Protein AF-A0A433B8N1-F1 (afdb_monomer_lite)

Secondary structure (DSSP, 8-state):
--TTTTTT---HHHHHH--HHHHHHHHHHHH--TTT-----HHHHHHHHHHS-S---TTS--

pLDDT: mean 74.25, std 12.92, range [44.53, 91.44]

Radius of gyration: 21.98 Å; chains: 1; bounding box: 35×23×65 Å

Foldseek 3Di:
DPCQCPQLVDDPVVSVPDDPVVVVVSCCVRVNDPVPCPPCDPVNVVVVCVVDPPDDPPPPDD

Structure (mmCIF, N/CA/C/O backbone):
data_AF-A0A433B8N1-F1
#
_entry.id   AF-A0A433B8N1-F1
#
loop_
_atom_site.group_PDB
_atom_site.id
_atom_site.type_symbol
_atom_site.label_atom_id
_atom_site.label_alt_id
_atom_site.label_comp_id
_atom_site.label_asym_id
_atom_site.label_entity_id
_atom_site.label_seq_id
_atom_site.pdbx_PDB_ins_code
_atom_site.Cartn_x
_atom_site.Cartn_y
_atom_site.Cartn_z
_atom_site.occupancy
_atom_site.B_iso_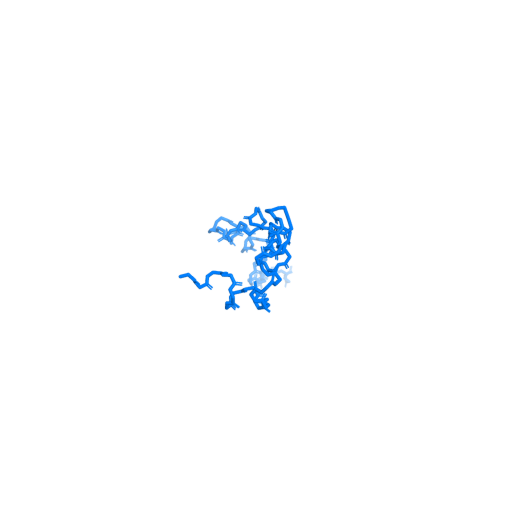or_equiv
_atom_site.auth_seq_id
_atom_site.auth_comp_id
_atom_site.auth_asym_id
_atom_site.auth_atom_id
_atom_site.pdbx_PDB_model_num
ATOM 1 N N . MET A 1 1 ? 11.945 12.105 -10.051 1.00 44.53 1 MET A N 1
ATOM 2 C CA . MET A 1 1 ? 11.436 11.032 -10.942 1.00 44.53 1 MET A CA 1
ATOM 3 C C . MET A 1 1 ? 11.683 9.657 -10.300 1.00 44.53 1 MET A C 1
ATOM 5 O O . MET A 1 1 ? 12.233 8.769 -10.931 1.00 44.53 1 MET A O 1
ATOM 9 N N . GLU A 1 2 ? 11.288 9.451 -9.038 1.00 51.47 2 GLU A N 1
ATOM 10 C CA . GLU A 1 2 ? 11.638 8.224 -8.282 1.00 51.47 2 GLU A CA 1
ATOM 11 C C . GLU A 1 2 ? 10.440 7.296 -8.022 1.00 51.47 2 GLU A C 1
ATOM 13 O O . GLU A 1 2 ? 10.589 6.211 -7.466 1.00 51.47 2 GLU A O 1
ATOM 18 N N . LEU A 1 3 ? 9.245 7.693 -8.472 1.00 53.59 3 LEU A N 1
ATOM 19 C CA . LEU A 1 3 ? 7.990 7.003 -8.163 1.00 53.59 3 LEU A CA 1
ATOM 20 C C . LEU A 1 3 ? 7.853 5.629 -8.853 1.00 53.59 3 LEU A C 1
ATOM 22 O O . LEU A 1 3 ? 7.108 4.787 -8.370 1.00 53.59 3 LEU A O 1
ATOM 26 N N . GLY A 1 4 ? 8.571 5.374 -9.957 1.00 54.75 4 GLY A N 1
ATOM 27 C CA . GLY A 1 4 ? 8.421 4.138 -10.744 1.00 54.75 4 GLY A CA 1
ATOM 28 C C . GLY A 1 4 ? 9.411 3.015 -10.411 1.00 54.75 4 GLY A C 1
ATOM 29 O O . GLY A 1 4 ? 9.060 1.842 -10.500 1.00 54.75 4 GLY A O 1
ATOM 30 N N . LEU A 1 5 ? 10.643 3.351 -10.011 1.00 56.19 5 LEU A N 1
ATOM 31 C CA . LEU A 1 5 ? 11.754 2.385 -9.969 1.00 56.19 5 LEU A CA 1
ATOM 32 C C . LEU A 1 5 ? 12.122 1.926 -8.557 1.00 56.19 5 LEU A C 1
ATOM 34 O O . LEU A 1 5 ? 12.364 0.740 -8.354 1.00 56.19 5 LEU A O 1
ATOM 38 N N . GLY A 1 6 ? 12.110 2.828 -7.571 1.00 61.22 6 GLY A N 1
ATOM 39 C CA . GLY A 1 6 ? 12.385 2.460 -6.176 1.00 61.22 6 GLY A CA 1
ATOM 40 C C . GLY A 1 6 ? 11.163 1.869 -5.475 1.00 61.22 6 GLY A C 1
ATOM 41 O O . GLY A 1 6 ? 11.259 0.900 -4.729 1.00 61.22 6 GLY A O 1
ATOM 42 N N . VAL A 1 7 ? 9.987 2.427 -5.765 1.00 61.44 7 VAL A N 1
ATOM 43 C CA . VAL A 1 7 ? 8.751 2.147 -5.027 1.00 61.44 7 VAL A CA 1
ATOM 44 C C . VAL A 1 7 ? 8.027 0.909 -5.555 1.00 61.44 7 VAL A C 1
ATOM 46 O O . VAL A 1 7 ? 7.484 0.155 -4.754 1.00 61.44 7 VAL A O 1
ATOM 49 N N . LEU A 1 8 ? 8.067 0.615 -6.864 1.00 67.94 8 LEU A N 1
ATOM 50 C CA . LEU A 1 8 ? 7.439 -0.585 -7.442 1.00 67.94 8 LEU A CA 1
ATOM 51 C C . LEU A 1 8 ? 8.381 -1.804 -7.458 1.00 67.94 8 LEU A C 1
ATOM 53 O O . LEU A 1 8 ? 7.902 -2.931 -7.350 1.00 67.94 8 LEU A O 1
ATOM 57 N N . GLY A 1 9 ? 9.704 -1.596 -7.450 1.00 69.81 9 GLY A N 1
ATOM 58 C CA . GLY A 1 9 ? 10.702 -2.676 -7.514 1.00 69.81 9 GLY A CA 1
ATOM 59 C C . GLY A 1 9 ? 10.794 -3.334 -8.896 1.00 69.81 9 GLY A C 1
ATOM 60 O O . GLY A 1 9 ? 11.200 -4.486 -9.010 1.00 69.81 9 GLY A O 1
ATOM 61 N N . MET A 1 10 ? 10.367 -2.622 -9.940 1.00 71.94 10 MET A N 1
ATOM 62 C CA . MET A 1 10 ? 10.282 -3.122 -11.308 1.00 71.94 10 MET A CA 1
ATOM 63 C C . MET A 1 10 ? 11.455 -2.607 -12.151 1.00 71.94 10 MET A C 1
ATOM 65 O O . MET A 1 10 ? 11.873 -1.458 -12.017 1.00 71.94 10 MET A O 1
ATOM 69 N N . VAL A 1 11 ? 11.974 -3.451 -13.050 1.00 78.44 11 VAL A N 1
ATOM 70 C CA . VAL A 1 11 ? 13.017 -3.056 -14.010 1.00 78.44 11 VAL A CA 1
ATOM 71 C C . VAL A 1 11 ? 12.472 -1.947 -14.930 1.00 78.44 11 VAL A C 1
ATOM 73 O O . VAL A 1 11 ? 11.341 -2.076 -15.407 1.00 78.44 11 VAL A O 1
ATOM 76 N N . PRO A 1 12 ? 13.248 -0.887 -15.245 1.00 75.69 12 PRO A N 1
ATOM 77 C CA . PRO A 1 12 ? 12.752 0.263 -16.007 1.00 75.69 12 PRO A CA 1
ATOM 78 C C . PRO A 1 12 ? 12.081 -0.065 -17.337 1.00 75.69 12 PRO A C 1
ATOM 80 O O . PRO A 1 12 ? 11.077 0.549 -17.682 1.00 75.69 12 PRO A O 1
ATOM 83 N N . ALA A 1 13 ? 12.601 -1.049 -18.071 1.00 81.25 13 ALA A N 1
ATOM 84 C CA . ALA A 1 13 ? 12.025 -1.463 -19.347 1.00 81.25 13 ALA A CA 1
ATOM 85 C C . ALA A 1 13 ? 10.596 -2.010 -19.198 1.00 81.25 13 ALA A C 1
ATOM 87 O O . ALA A 1 13 ? 9.742 -1.746 -20.043 1.00 81.25 13 ALA A O 1
A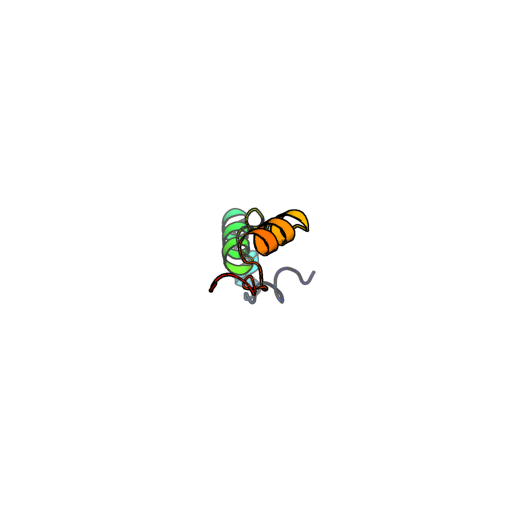TOM 88 N N . VAL A 1 14 ? 10.324 -2.733 -18.108 1.00 81.56 14 VAL A N 1
ATOM 89 C CA . VAL A 1 14 ? 8.995 -3.289 -17.832 1.00 81.56 14 VAL A CA 1
ATOM 90 C C . VAL A 1 14 ? 8.040 -2.162 -17.452 1.00 81.56 14 VAL A C 1
ATOM 92 O O . VAL A 1 14 ? 6.962 -2.085 -18.025 1.00 81.56 14 VAL A O 1
ATOM 95 N N . PHE A 1 15 ? 8.466 -1.224 -16.597 1.00 82.00 15 PHE A N 1
ATOM 96 C CA . PHE A 1 15 ? 7.659 -0.059 -16.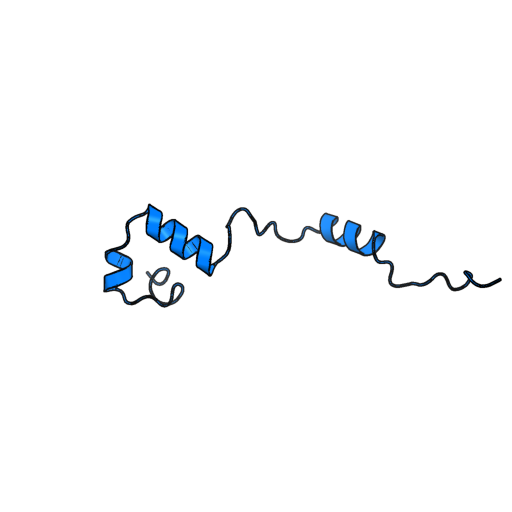212 1.00 82.00 15 PHE A CA 1
ATOM 97 C C . PHE A 1 15 ? 7.212 0.777 -17.421 1.00 82.00 15 PHE A C 1
ATOM 99 O O . PHE A 1 15 ? 6.036 1.110 -17.532 1.00 82.00 15 PHE A O 1
ATOM 106 N N . TRP A 1 16 ? 8.125 1.072 -18.353 1.00 82.50 16 TRP A N 1
ATOM 107 C CA . TRP A 1 16 ? 7.807 1.860 -19.552 1.00 82.50 16 TRP A CA 1
ATOM 108 C C . TRP A 1 16 ? 7.000 1.104 -20.610 1.00 82.50 16 TRP A C 1
ATOM 110 O O . TRP A 1 16 ? 6.443 1.734 -21.505 1.00 82.50 16 TRP A O 1
ATOM 120 N N . SER A 1 17 ? 6.924 -0.223 -20.506 1.00 87.94 17 SER A N 1
ATOM 121 C CA . SER A 1 17 ? 6.106 -1.051 -21.397 1.00 87.94 17 SER A CA 1
ATOM 122 C C . SER A 1 17 ? 4.679 -1.250 -20.877 1.00 87.94 17 SER A C 1
ATOM 124 O O . SER A 1 17 ? 3.837 -1.741 -21.625 1.00 87.94 17 SER A O 1
ATOM 126 N N . LEU A 1 18 ? 4.395 -0.887 -19.617 1.00 86.06 18 LEU A N 1
ATOM 127 C CA . LEU A 1 18 ? 3.060 -1.024 -19.037 1.00 86.06 18 LEU A CA 1
ATOM 128 C C . LEU A 1 18 ? 2.079 -0.040 -19.668 1.00 86.06 18 LEU A C 1
ATOM 130 O O . LEU A 1 18 ? 2.345 1.156 -19.812 1.00 86.06 18 LEU A O 1
ATOM 134 N N . THR A 1 19 ? 0.877 -0.529 -19.940 1.00 88.94 19 THR A N 1
ATOM 135 C CA . THR A 1 19 ? -0.260 0.338 -20.233 1.00 88.94 19 THR A CA 1
ATOM 136 C C . THR A 1 19 ? -0.771 1.018 -18.952 1.00 88.94 19 THR A C 1
ATOM 138 O O . THR A 1 19 ? -0.602 0.489 -17.849 1.00 88.94 19 THR A O 1
ATOM 141 N N . PRO A 1 20 ? -1.481 2.160 -19.048 1.00 82.88 20 PRO A N 1
ATOM 142 C CA . PRO A 1 20 ? -2.041 2.840 -17.874 1.00 82.88 20 PRO A CA 1
ATOM 143 C C . PRO A 1 20 ? -2.960 1.965 -17.004 1.00 82.88 20 PRO A C 1
ATOM 145 O O . PRO A 1 20 ? -3.054 2.171 -15.794 1.00 82.88 20 PRO A O 1
ATOM 148 N N . ARG A 1 21 ? -3.639 0.978 -17.606 1.00 84.19 21 ARG A N 1
ATOM 149 C CA . ARG A 1 21 ? -4.500 0.023 -16.888 1.00 84.19 21 ARG A CA 1
ATOM 150 C C . ARG A 1 21 ? -3.683 -0.995 -16.096 1.00 84.19 21 ARG A C 1
ATOM 152 O O . ARG A 1 21 ? -4.024 -1.293 -14.957 1.00 84.19 21 ARG A O 1
ATOM 159 N N . GLU A 1 22 ? -2.606 -1.503 -16.683 1.00 86.38 22 GLU A N 1
ATOM 160 C CA . GLU A 1 22 ? -1.707 -2.447 -16.013 1.00 86.38 22 GLU A CA 1
ATOM 161 C C . GLU A 1 22 ? -0.902 -1.758 -14.911 1.00 86.38 22 GLU A C 1
ATOM 163 O O . GLU A 1 22 ? -0.693 -2.342 -13.851 1.00 86.38 22 GLU A O 1
ATOM 168 N N . LEU A 1 23 ? -0.532 -0.488 -15.108 1.00 84.19 23 LEU A N 1
ATOM 169 C CA . LEU A 1 23 ? 0.081 0.321 -14.061 1.00 84.19 23 LEU A CA 1
ATOM 170 C C . LEU A 1 23 ? -0.858 0.482 -12.856 1.00 84.19 23 LEU A C 1
ATOM 172 O O . LEU A 1 23 ? -0.426 0.281 -11.725 1.00 84.19 23 LEU A O 1
ATOM 176 N N . GLN A 1 24 ? -2.143 0.782 -13.080 1.00 80.56 24 GLN A N 1
ATOM 177 C CA . GLN A 1 24 ? -3.134 0.830 -11.996 1.00 80.56 24 GLN A CA 1
ATOM 178 C C . GLN A 1 24 ? -3.255 -0.508 -11.260 1.00 80.56 24 GLN A C 1
ATOM 180 O O . GLN A 1 24 ? -3.266 -0.519 -10.032 1.00 80.56 24 GLN A O 1
ATOM 185 N N . ALA A 1 25 ? -3.291 -1.630 -11.983 1.00 82.56 25 ALA A N 1
ATOM 186 C CA . ALA A 1 25 ? -3.351 -2.956 -11.369 1.00 82.56 25 ALA A CA 1
ATOM 187 C C . ALA A 1 25 ? -2.097 -3.270 -10.533 1.00 82.56 25 ALA A C 1
ATOM 189 O O . ALA A 1 25 ? -2.208 -3.784 -9.420 1.00 82.56 25 ALA A O 1
ATOM 190 N N . ALA A 1 26 ? -0.908 -2.918 -11.031 1.00 82.75 26 ALA A N 1
ATOM 191 C CA . ALA A 1 26 ? 0.349 -3.092 -10.306 1.00 82.75 26 ALA A CA 1
ATOM 192 C C . ALA A 1 26 ? 0.409 -2.229 -9.032 1.00 82.75 26 ALA A C 1
ATOM 194 O O . ALA A 1 26 ? 0.880 -2.693 -7.992 1.00 82.75 26 ALA A O 1
ATOM 195 N N . LEU A 1 27 ? -0.100 -0.994 -9.094 1.00 79.31 27 LEU A N 1
ATOM 196 C CA . LEU A 1 27 ? -0.194 -0.105 -7.936 1.00 79.31 27 LEU A CA 1
ATOM 197 C C . LEU A 1 27 ? -1.206 -0.622 -6.908 1.00 79.31 27 LEU A C 1
ATOM 199 O O . LEU A 1 27 ? -0.865 -0.697 -5.731 1.00 79.31 27 LEU A O 1
ATOM 203 N N . ALA A 1 28 ? -2.391 -1.055 -7.341 1.00 79.44 28 ALA A N 1
ATOM 204 C CA . ALA A 1 28 ? -3.402 -1.635 -6.457 1.00 79.44 28 ALA A CA 1
ATOM 205 C C . ALA A 1 28 ? -2.916 -2.931 -5.784 1.00 79.44 28 ALA A C 1
ATOM 207 O O . ALA A 1 28 ? -3.146 -3.143 -4.598 1.00 79.44 28 ALA A O 1
ATOM 208 N N . GLY A 1 29 ? -2.192 -3.789 -6.511 1.00 78.75 29 GLY A N 1
ATOM 209 C CA . GLY A 1 29 ? -1.625 -5.016 -5.947 1.00 78.75 29 GLY A CA 1
ATOM 210 C C . GLY A 1 29 ? -0.517 -4.764 -4.920 1.00 78.75 29 GLY A C 1
ATOM 211 O O . GLY A 1 29 ? -0.379 -5.533 -3.971 1.00 78.75 29 GLY A O 1
ATOM 212 N N . LYS A 1 30 ? 0.269 -3.691 -5.086 1.00 76.69 30 LYS A N 1
ATOM 213 C CA . LYS A 1 30 ? 1.391 -3.377 -4.189 1.00 76.69 30 LYS A CA 1
ATOM 214 C C . LYS A 1 30 ? 0.999 -2.519 -2.985 1.00 76.69 30 LYS A C 1
ATOM 216 O O . LYS A 1 30 ? 1.512 -2.749 -1.894 1.00 76.69 30 LYS A O 1
ATOM 221 N N . PHE A 1 31 ? 0.138 -1.528 -3.187 1.00 74.12 31 PHE A N 1
ATOM 222 C CA . PHE A 1 31 ? -0.257 -0.559 -2.157 1.00 74.12 31 PHE A CA 1
ATOM 223 C C . PHE A 1 31 ? -1.634 -0.847 -1.555 1.00 74.12 31 PHE A C 1
ATOM 225 O O . PHE A 1 31 ? -2.048 -0.154 -0.630 1.00 74.12 31 PHE A O 1
ATOM 232 N N . GLY A 1 32 ? -2.322 -1.881 -2.043 1.00 69.25 32 GLY A N 1
ATOM 233 C CA . GLY A 1 32 ? -3.730 -2.106 -1.749 1.00 69.25 32 GLY A CA 1
ATOM 234 C C . GLY A 1 32 ? -4.627 -1.178 -2.569 1.00 69.25 32 GLY A C 1
ATOM 235 O O . GLY A 1 32 ? -4.167 -0.295 -3.297 1.00 69.25 32 GLY A O 1
ATOM 236 N N . ASP A 1 33 ? -5.935 -1.388 -2.462 1.00 66.38 33 ASP A N 1
ATOM 237 C CA . ASP A 1 33 ? -6.913 -0.475 -3.041 1.00 66.38 33 ASP A CA 1
ATOM 238 C C . ASP A 1 33 ? -6.767 0.902 -2.368 1.00 66.38 33 ASP A C 1
ATOM 240 O O . ASP A 1 33 ? -6.928 1.029 -1.151 1.00 66.38 33 ASP A O 1
ATOM 244 N N . ALA A 1 34 ? -6.466 1.942 -3.151 1.00 56.28 34 ALA A N 1
ATOM 245 C CA . ALA A 1 34 ? -6.409 3.320 -2.659 1.00 56.28 34 ALA A CA 1
ATOM 246 C C . ALA A 1 34 ? -7.760 3.793 -2.076 1.00 56.28 34 ALA A C 1
ATOM 248 O O . ALA A 1 34 ? -7.797 4.754 -1.312 1.00 56.28 34 ALA A O 1
ATOM 249 N N . GLY A 1 35 ? -8.863 3.116 -2.407 1.00 54.59 35 GLY A N 1
ATOM 250 C CA . GLY A 1 35 ? -10.189 3.297 -1.822 1.00 54.59 35 GLY A CA 1
ATOM 251 C C . GLY A 1 35 ? -10.473 2.429 -0.589 1.00 54.59 35 GLY A C 1
ATOM 252 O O . GLY A 1 35 ? -11.487 2.647 0.071 1.00 54.59 35 GLY A O 1
ATOM 253 N N . GLY A 1 36 ? -9.604 1.468 -0.256 1.00 53.97 36 GLY A N 1
ATOM 254 C CA . GLY A 1 36 ? -9.771 0.554 0.879 1.00 53.97 36 GLY A CA 1
ATOM 255 C C . GLY A 1 36 ? -9.055 0.993 2.156 1.00 53.97 36 GLY A C 1
ATOM 256 O O . GLY A 1 36 ? -9.483 0.632 3.251 1.00 53.97 36 GLY A O 1
ATOM 257 N N . ASN A 1 37 ? -8.002 1.807 2.045 1.00 56.12 37 ASN A N 1
ATOM 258 C CA . ASN A 1 37 ? -7.295 2.328 3.212 1.00 56.12 37 ASN A CA 1
ATOM 259 C C . ASN A 1 37 ? -7.961 3.616 3.712 1.00 56.12 37 ASN A C 1
ATOM 261 O O . ASN A 1 37 ? -7.397 4.707 3.630 1.00 56.12 37 ASN A O 1
ATOM 265 N N . ARG A 1 38 ? -9.199 3.499 4.205 1.00 61.88 38 ARG A N 1
ATOM 266 C CA . ARG A 1 38 ? -9.779 4.557 5.033 1.00 61.88 38 ARG A CA 1
ATOM 267 C C . ARG A 1 38 ? -8.917 4.615 6.289 1.00 61.88 38 ARG A C 1
ATOM 269 O O . ARG A 1 38 ? -8.945 3.684 7.088 1.00 61.88 38 ARG A O 1
ATOM 276 N N . GLU A 1 39 ? -8.094 5.655 6.397 1.00 71.19 39 GLU A N 1
ATOM 277 C CA . GLU A 1 39 ? -7.283 5.900 7.588 1.00 71.19 39 GLU A CA 1
ATOM 278 C C . GLU A 1 39 ? -8.179 5.750 8.817 1.00 71.19 39 GLU A C 1
ATOM 280 O O . GLU A 1 39 ? -9.282 6.304 8.842 1.00 71.19 39 GLU A O 1
ATOM 285 N N . LEU A 1 40 ? -7.736 4.953 9.795 1.00 74.25 40 LEU A N 1
ATOM 286 C CA . LEU A 1 40 ? -8.510 4.692 11.002 1.00 74.25 40 LEU A CA 1
ATOM 287 C C . LEU A 1 40 ? -8.860 6.036 11.645 1.00 74.25 40 LEU A C 1
ATOM 289 O O . LEU A 1 40 ? -7.980 6.754 12.130 1.00 74.25 40 LEU A O 1
ATOM 293 N N . THR A 1 41 ? -10.138 6.400 11.626 1.00 84.44 41 THR A N 1
ATOM 294 C CA . THR A 1 41 ? -10.550 7.680 12.187 1.00 84.44 41 THR A CA 1
ATOM 295 C C . THR A 1 41 ? -10.622 7.576 13.705 1.00 84.44 41 THR A C 1
ATOM 297 O O . THR A 1 41 ? -10.721 6.494 14.288 1.00 84.44 41 THR A O 1
ATOM 300 N N . ARG A 1 42 ? -10.632 8.727 14.382 1.00 85.31 42 ARG A N 1
ATOM 301 C CA . ARG A 1 42 ? -10.857 8.772 15.833 1.00 85.31 42 ARG A CA 1
ATOM 302 C C . ARG A 1 42 ? -12.194 8.128 16.227 1.00 85.31 42 ARG A C 1
ATOM 304 O O . ARG A 1 42 ? -12.285 7.554 17.304 1.00 85.31 42 ARG A O 1
ATOM 311 N N . LEU A 1 43 ? -13.194 8.205 15.346 1.00 88.06 43 LEU A N 1
ATOM 312 C CA . LEU A 1 43 ? -14.511 7.599 15.538 1.00 88.06 43 LEU A CA 1
ATOM 313 C C . LEU A 1 43 ? -14.454 6.071 15.419 1.00 88.06 43 LEU A C 1
ATOM 315 O O . LEU A 1 43 ? -15.065 5.379 16.227 1.00 88.06 43 LEU A O 1
ATOM 319 N N . ASP A 1 44 ? -13.679 5.547 14.466 1.00 88.31 44 ASP A N 1
ATOM 320 C CA . ASP A 1 44 ? -13.473 4.099 14.329 1.00 88.31 44 ASP A CA 1
ATOM 321 C C . ASP A 1 44 ? -12.756 3.526 15.561 1.00 88.31 44 ASP A C 1
ATOM 323 O O . ASP A 1 44 ? -13.104 2.450 16.043 1.00 88.31 44 ASP A O 1
ATOM 327 N N . LEU A 1 45 ? -11.794 4.272 16.117 1.00 88.50 45 LEU A N 1
ATOM 328 C CA . LEU A 1 45 ? -11.133 3.903 17.368 1.00 88.50 45 LEU A CA 1
ATOM 329 C C . LEU A 1 45 ? -12.095 3.920 18.567 1.00 88.50 45 LEU A C 1
ATOM 331 O O . LEU A 1 45 ? -12.069 2.990 19.368 1.00 88.50 45 LEU A O 1
ATOM 335 N N . ASP A 1 46 ? -12.951 4.938 18.685 1.00 90.31 46 ASP A N 1
ATOM 336 C CA . ASP A 1 46 ? -13.954 5.016 19.757 1.00 90.31 46 ASP A CA 1
ATOM 337 C C . ASP A 1 46 ? -14.920 3.819 19.710 1.00 90.31 46 ASP A C 1
ATOM 339 O O . ASP A 1 46 ? -15.144 3.147 20.717 1.00 90.31 46 ASP A O 1
ATOM 343 N N . ALA A 1 47 ? -15.390 3.463 18.510 1.00 91.44 47 ALA A N 1
ATOM 344 C CA . ALA A 1 47 ? -16.230 2.288 18.301 1.00 91.44 47 ALA A CA 1
ATOM 345 C C . ALA A 1 47 ? -15.532 0.978 18.714 1.00 91.44 47 ALA A C 1
ATOM 347 O O . ALA A 1 47 ? -16.177 0.072 19.248 1.00 91.44 47 ALA A O 1
ATOM 348 N N . LEU A 1 48 ? -14.216 0.865 18.495 1.00 91.06 48 LEU A N 1
ATOM 349 C CA . LEU A 1 48 ? -13.431 -0.289 18.939 1.00 91.06 48 LEU A CA 1
ATOM 350 C C . LEU A 1 48 ? -13.300 -0.343 20.465 1.00 91.06 48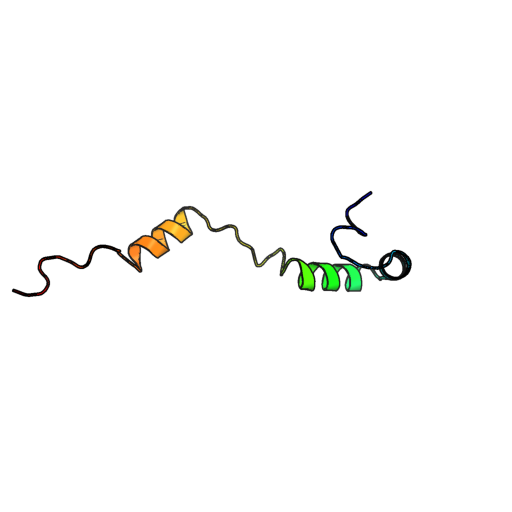 LEU A C 1
ATOM 352 O O . LEU A 1 48 ? -13.486 -1.417 21.034 1.00 91.06 48 LEU A O 1
ATOM 356 N N . MET A 1 49 ? -13.045 0.791 21.123 1.00 90.12 49 MET A N 1
ATOM 357 C CA . MET A 1 49 ? -12.941 0.865 22.588 1.00 90.12 49 MET A CA 1
ATOM 358 C C . MET A 1 49 ? -14.260 0.501 23.281 1.00 90.12 49 MET A C 1
ATOM 360 O O . MET A 1 49 ? -14.255 -0.191 24.294 1.00 90.12 49 MET A O 1
ATOM 364 N N . GLN A 1 50 ? -15.399 0.911 22.714 1.00 89.44 50 GLN A N 1
ATOM 365 C CA . GLN A 1 50 ? -16.716 0.514 23.223 1.00 89.44 50 GLN A CA 1
ATOM 366 C C . GLN A 1 50 ? -16.989 -0.982 23.027 1.00 89.44 50 GLN A C 1
ATOM 368 O O . GLN A 1 50 ? -17.619 -1.623 23.867 1.00 89.44 50 GLN A O 1
ATOM 373 N N . ARG A 1 51 ? -16.542 -1.543 21.897 1.00 89.88 51 ARG A N 1
ATOM 374 C CA . ARG A 1 51 ? -16.768 -2.952 21.556 1.00 89.88 51 ARG A CA 1
ATOM 375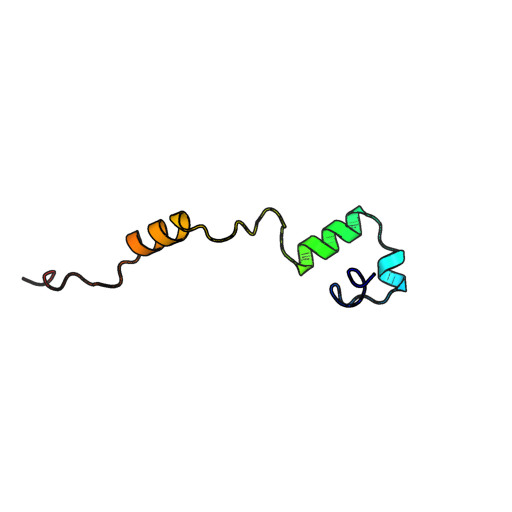 C C . ARG A 1 51 ? -15.879 -3.904 22.354 1.00 89.88 51 ARG A C 1
ATOM 377 O O . ARG A 1 51 ? -16.292 -5.034 22.609 1.00 89.88 51 ARG A O 1
ATOM 384 N N . PHE A 1 52 ? -14.683 -3.460 22.724 1.00 87.00 52 PHE A N 1
ATOM 385 C CA . PHE A 1 52 ? -13.698 -4.233 23.473 1.00 87.00 52 PHE A CA 1
ATOM 386 C C . PHE A 1 52 ? -13.206 -3.425 24.682 1.00 87.00 52 PHE A C 1
ATOM 388 O O . PHE A 1 52 ? -12.096 -2.898 24.650 1.00 87.00 52 PHE A O 1
ATOM 395 N N . PRO A 1 53 ? -14.026 -3.291 25.737 1.00 82.88 53 PRO A N 1
ATOM 396 C CA . PRO A 1 53 ? -13.602 -2.612 26.952 1.00 82.88 53 PRO A CA 1
ATOM 397 C C . PRO A 1 53 ? -12.525 -3.439 27.670 1.00 82.88 53 PRO A C 1
ATOM 399 O O . PRO A 1 53 ? -12.726 -4.621 27.950 1.00 82.88 53 PRO A O 1
ATOM 402 N N . ASP A 1 54 ? -11.386 -2.814 27.978 1.00 80.88 54 ASP A N 1
ATOM 403 C CA . ASP A 1 54 ? -10.262 -3.462 28.677 1.00 80.88 54 ASP A CA 1
ATOM 404 C C . ASP A 1 54 ? -10.601 -3.819 30.136 1.00 80.88 54 ASP A C 1
ATOM 406 O O . ASP A 1 54 ? -10.032 -4.740 30.729 1.00 80.88 54 ASP A O 1
ATOM 410 N N . GLU A 1 55 ? -11.557 -3.104 30.727 1.00 79.88 55 GLU A N 1
ATOM 411 C CA . GLU A 1 55 ? -12.003 -3.324 32.095 1.00 79.88 55 GLU A CA 1
ATOM 412 C C . GLU A 1 55 ? -13.126 -4.363 32.125 1.00 79.88 55 GLU A C 1
ATOM 414 O O . GLU A 1 55 ? -14.282 -4.101 31.791 1.00 79.88 55 GLU A O 1
ATOM 419 N N . ARG A 1 56 ? -12.793 -5.570 32.587 1.00 67.31 56 ARG A N 1
ATOM 420 C CA . ARG A 1 56 ? -13.801 -6.517 33.067 1.00 67.31 56 ARG A CA 1
ATOM 421 C C . ARG A 1 56 ? -14.478 -5.891 34.293 1.00 67.31 56 ARG A C 1
ATOM 423 O O . ARG A 1 56 ? -13.753 -5.519 35.219 1.00 67.31 56 ARG A O 1
ATOM 430 N N . PRO A 1 57 ? -15.820 -5.782 34.340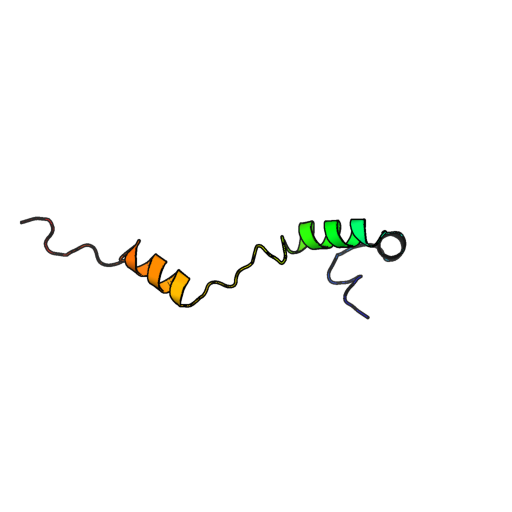 1.00 64.88 57 PRO A N 1
ATOM 431 C CA . PRO A 1 57 ? -16.501 -5.250 35.510 1.00 64.88 57 PRO A CA 1
ATOM 432 C C . PRO A 1 57 ? -16.083 -6.066 36.732 1.00 64.88 57 PRO A C 1
ATOM 434 O O . PRO A 1 57 ? -16.320 -7.270 36.801 1.00 64.88 57 PRO A O 1
ATOM 437 N N . ILE A 1 58 ? -15.445 -5.390 37.688 1.00 64.62 58 ILE A N 1
ATOM 438 C CA . ILE A 1 58 ? -14.926 -5.965 38.938 1.00 64.62 58 ILE A CA 1
ATOM 439 C C . ILE A 1 58 ? -16.020 -6.588 39.826 1.00 64.62 58 ILE A C 1
ATOM 441 O O . ILE A 1 58 ? -15.698 -7.233 40.814 1.00 64.62 58 ILE A O 1
ATOM 445 N N . ASN A 1 59 ? -17.293 -6.426 39.449 1.00 61.19 59 ASN A N 1
ATOM 446 C CA . ASN A 1 59 ? -18.476 -6.830 40.207 1.00 61.19 59 ASN A CA 1
ATOM 447 C C . ASN A 1 59 ? -19.395 -7.791 39.419 1.00 61.19 59 ASN A C 1
ATOM 449 O O . ASN A 1 59 ? -20.608 -7.747 39.596 1.00 61.19 59 ASN A O 1
ATOM 453 N N . ALA A 1 60 ? -18.870 -8.598 38.489 1.00 58.53 60 ALA A N 1
ATOM 454 C CA . ALA A 1 60 ? -19.683 -9.585 37.757 1.00 58.53 60 ALA A CA 1
ATOM 455 C C . ALA A 1 60 ? -19.854 -10.932 38.490 1.00 58.53 60 ALA A C 1
ATOM 457 O O . ALA A 1 60 ? -20.489 -11.831 37.946 1.00 58.53 60 ALA A O 1
ATOM 458 N N . ASP A 1 61 ? -19.320 -11.052 39.708 1.00 56.16 61 ASP A N 1
ATOM 459 C CA . ASP A 1 61 ? -19.376 -12.257 40.541 1.00 56.16 61 ASP A CA 1
ATOM 460 C C . ASP A 1 61 ? -19.812 -11.911 41.986 1.00 56.16 61 ASP A C 1
ATOM 462 O O . ASP A 1 61 ? -19.063 -12.149 42.935 1.00 56.16 61 ASP A O 1
ATOM 466 N N . GLU A 1 62 ? -21.005 -11.325 42.162 1.00 50.28 62 GLU A N 1
ATOM 467 C CA . GLU A 1 62 ? -21.747 -11.382 43.441 1.00 50.28 62 GLU A CA 1
ATOM 468 C C . GLU A 1 62 ? -23.074 -12.129 43.258 1.00 50.28 62 GLU A C 1
ATOM 470 O O . GLU A 1 62 ? -23.798 -11.821 42.280 1.00 50.28 62 GLU A O 1
#

Sequence (62 aa):
MELGLGVLGMVPAVFWSLTPRELQAALAGKFGDAGGNRELTRLDLDALMQRFPDERPINADE